Protein AF-A0A5F1EV25-F1 (afdb_monomer_lite)

Radius of gyration: 16.82 Å; chains: 1; bounding box: 39×30×60 Å

Structure (mmCIF, N/CA/C/O backbone):
data_AF-A0A5F1EV25-F1
#
_entry.id   AF-A0A5F1EV25-F1
#
loop_
_atom_site.group_PDB
_atom_site.id
_atom_site.type_symbol
_atom_site.label_atom_id
_atom_site.label_alt_id
_atom_site.label_comp_id
_atom_site.label_asym_id
_atom_site.label_entity_id
_atom_site.label_seq_id
_atom_site.pdbx_PDB_ins_code
_atom_site.Cartn_x
_atom_site.Cartn_y
_atom_site.Cartn_z
_atom_site.occupancy
_atom_site.B_iso_or_equiv
_atom_site.auth_seq_id
_atom_site.auth_comp_id
_atom_site.auth_asym_id
_atom_site.auth_atom_id
_atom_site.pdbx_PDB_model_num
ATOM 1 N N . MET A 1 1 ? -28.038 16.871 -21.869 1.00 34.81 1 MET A N 1
ATOM 2 C CA . MET A 1 1 ? -27.243 15.640 -21.699 1.00 34.81 1 MET A CA 1
ATOM 3 C C . MET A 1 1 ? -26.169 16.008 -20.697 1.00 34.81 1 MET A C 1
ATOM 5 O O . MET A 1 1 ? -25.385 16.896 -20.989 1.00 34.81 1 MET A O 1
ATOM 9 N N . GLU A 1 2 ? -26.311 15.538 -19.461 1.00 33.84 2 GLU A N 1
ATOM 10 C CA . GLU A 1 2 ? -25.587 16.070 -18.303 1.00 33.84 2 GLU A CA 1
ATOM 11 C C . GLU A 1 2 ? -24.150 15.539 -18.261 1.00 33.84 2 GLU A C 1
ATOM 13 O O . GLU A 1 2 ? -23.924 14.349 -18.048 1.00 33.84 2 GLU A O 1
ATOM 18 N N . ASP A 1 3 ? -23.182 16.438 -18.445 1.00 34.56 3 ASP A N 1
ATOM 19 C CA . ASP A 1 3 ? -21.772 16.187 -18.153 1.00 34.56 3 ASP A CA 1
ATOM 20 C C . ASP A 1 3 ? -21.566 16.179 -16.632 1.00 34.56 3 ASP A C 1
ATOM 22 O O . ASP A 1 3 ? -21.292 17.200 -15.994 1.00 34.56 3 ASP A O 1
ATOM 26 N N . LEU A 1 4 ? -21.701 14.996 -16.031 1.00 40.16 4 LEU A N 1
ATOM 27 C CA . LEU A 1 4 ? -21.305 14.733 -14.649 1.00 40.16 4 LEU A CA 1
ATOM 28 C C . LEU A 1 4 ? -19.773 14.716 -14.556 1.00 40.16 4 LEU A C 1
ATOM 30 O O . LEU A 1 4 ? -19.120 13.672 -14.547 1.00 40.16 4 LEU A O 1
ATOM 34 N N . SER A 1 5 ? -19.195 15.914 -14.484 1.00 40.38 5 SER A N 1
ATOM 35 C CA . SER A 1 5 ? -17.796 16.148 -14.136 1.00 40.38 5 SER A CA 1
ATOM 36 C C . SER A 1 5 ? -17.493 15.554 -12.755 1.00 40.38 5 SER A C 1
ATOM 38 O O . SER A 1 5 ? -17.722 16.169 -11.710 1.00 40.38 5 SER A O 1
ATOM 40 N N . GLY A 1 6 ? -16.927 14.344 -12.749 1.00 37.19 6 GLY A N 1
ATOM 41 C CA . GLY A 1 6 ? -16.397 13.633 -11.578 1.00 37.19 6 GLY A CA 1
ATOM 42 C C . GLY A 1 6 ? -15.180 14.299 -10.909 1.00 37.19 6 GLY A C 1
ATOM 43 O O . GLY A 1 6 ? -14.362 13.616 -10.293 1.00 37.19 6 GLY A O 1
ATOM 44 N N . GLY A 1 7 ? -15.024 15.621 -11.041 1.00 37.44 7 GLY A N 1
ATOM 45 C CA . GLY A 1 7 ? -13.927 16.407 -10.472 1.00 37.44 7 GLY A CA 1
ATOM 46 C C . GLY A 1 7 ? -14.217 17.007 -9.091 1.00 37.44 7 GLY A C 1
ATOM 47 O O . GLY A 1 7 ? -13.288 17.223 -8.312 1.00 37.44 7 GLY A O 1
ATOM 48 N N . TYR A 1 8 ? -15.486 17.235 -8.733 1.00 42.34 8 TYR A N 1
ATOM 49 C CA . TYR A 1 8 ? -15.831 17.995 -7.521 1.00 42.34 8 TYR A CA 1
ATOM 50 C C . TYR A 1 8 ? -15.532 17.261 -6.200 1.00 42.34 8 TYR A C 1
ATOM 52 O O . TYR A 1 8 ? -15.210 17.906 -5.201 1.00 42.34 8 TYR A O 1
ATOM 60 N N . CYS A 1 9 ? -15.548 15.923 -6.179 1.00 44.84 9 CYS A N 1
ATOM 61 C CA . CYS A 1 9 ? -15.282 15.158 -4.953 1.00 44.84 9 CYS A CA 1
ATOM 62 C C . CYS A 1 9 ? -13.801 15.156 -4.535 1.00 44.84 9 CYS A C 1
ATOM 64 O O . CYS A 1 9 ? -13.517 15.094 -3.340 1.00 44.84 9 CYS A O 1
AT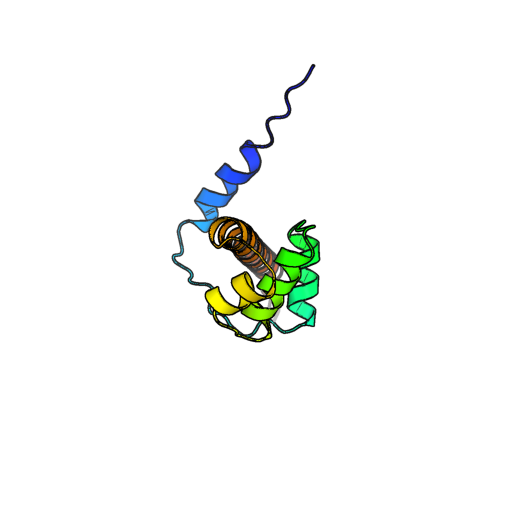OM 66 N N . ARG A 1 10 ? -12.846 15.272 -5.475 1.00 46.22 10 ARG A N 1
ATOM 67 C CA . ARG A 1 10 ? -11.406 15.275 -5.135 1.00 46.22 10 ARG A CA 1
ATOM 68 C C . ARG A 1 10 ? -10.971 16.560 -4.435 1.00 46.22 10 ARG A C 1
ATOM 70 O O . ARG A 1 10 ? -10.165 16.509 -3.510 1.00 46.22 10 ARG A O 1
ATOM 77 N N . HIS A 1 11 ? -11.503 17.708 -4.852 1.00 46.34 11 HIS A N 1
ATOM 78 C CA . HIS A 1 11 ? -11.020 19.003 -4.368 1.00 46.34 11 HIS A CA 1
ATOM 79 C C . HIS A 1 11 ? -11.521 19.363 -2.965 1.00 46.34 11 HIS A C 1
ATOM 81 O O . HIS A 1 11 ? -10.787 19.995 -2.208 1.00 46.34 11 HIS A O 1
ATOM 87 N N . ARG A 1 12 ? -12.731 18.933 -2.578 1.00 45.03 12 ARG A N 1
ATOM 88 C CA . ARG A 1 12 ? -13.298 19.302 -1.270 1.00 45.03 12 ARG A CA 1
ATOM 89 C C . ARG A 1 12 ? -12.678 18.534 -0.097 1.00 45.03 12 ARG A C 1
ATOM 91 O O . ARG A 1 12 ? -12.539 19.106 0.976 1.00 45.03 12 ARG A O 1
ATOM 98 N N . PHE A 1 13 ? -12.266 17.280 -0.294 1.00 48.41 13 PHE A N 1
ATOM 99 C CA . PHE A 1 13 ? -11.599 16.494 0.756 1.00 48.41 13 PHE A CA 1
ATOM 100 C C . PHE A 1 13 ? -10.083 16.714 0.807 1.00 48.41 13 PHE A C 1
ATOM 102 O O . PHE A 1 13 ? -9.485 16.608 1.877 1.00 48.41 13 PHE A O 1
ATOM 109 N N . SER A 1 14 ? -9.463 17.096 -0.317 1.00 47.62 14 SER A N 1
ATOM 110 C CA . SER A 1 14 ? -8.042 17.455 -0.363 1.00 47.62 14 SER A CA 1
ATOM 111 C C . SER A 1 14 ? -7.703 18.608 0.586 1.00 47.62 14 SER A C 1
ATOM 113 O O . SER A 1 14 ? -6.664 18.554 1.232 1.00 47.62 14 SER A O 1
ATOM 115 N N . SER A 1 15 ? -8.564 19.620 0.728 1.00 47.91 15 SER A N 1
ATOM 116 C CA . SER A 1 15 ? -8.304 20.760 1.620 1.00 47.91 15 SER A CA 1
ATOM 117 C C . SER A 1 15 ? -8.470 20.432 3.110 1.00 47.91 15 SER A C 1
ATOM 119 O O . SER A 1 15 ? -7.807 21.054 3.939 1.00 47.91 15 SER A O 1
ATOM 121 N N . ILE A 1 16 ? -9.300 19.437 3.453 1.00 51.56 16 ILE A N 1
ATOM 122 C CA . ILE A 1 16 ? -9.489 18.954 4.832 1.00 51.56 16 ILE A CA 1
ATOM 123 C C . ILE A 1 16 ? -8.261 18.148 5.288 1.00 51.56 16 ILE A C 1
ATOM 125 O O . ILE A 1 16 ? -7.792 18.318 6.411 1.00 51.56 16 ILE A O 1
ATOM 129 N N . LEU A 1 17 ? -7.692 17.328 4.397 1.00 51.19 17 LEU A N 1
ATOM 130 C CA . LEU A 1 17 ? -6.581 16.415 4.704 1.00 51.19 17 LEU A CA 1
ATOM 131 C C . LEU A 1 17 ? -5.184 17.015 4.438 1.00 51.19 17 LEU A C 1
ATOM 133 O O . LEU A 1 17 ? -4.199 16.560 5.013 1.00 51.19 17 LEU A O 1
ATOM 137 N N . SER A 1 18 ? -5.075 18.083 3.635 1.00 45.75 18 SER A N 1
ATOM 138 C CA . SER A 1 18 ? -3.795 18.732 3.282 1.00 45.75 18 SER A CA 1
ATOM 139 C C . SER A 1 18 ? -3.079 19.422 4.455 1.00 45.75 18 SER A C 1
ATOM 141 O O . SER A 1 18 ? -1.947 19.876 4.287 1.00 45.75 18 SER A O 1
ATOM 143 N N . LYS A 1 19 ? -3.699 19.534 5.639 1.00 42.88 19 LYS A N 1
ATOM 144 C CA . LYS A 1 19 ? -3.100 20.218 6.800 1.00 42.88 19 LYS A CA 1
ATOM 145 C C . LYS A 1 19 ? -2.206 19.343 7.677 1.00 42.88 19 LYS A C 1
ATOM 147 O O . LYS A 1 19 ? -1.588 19.866 8.601 1.00 42.88 19 LYS A O 1
ATOM 152 N N . LYS A 1 20 ? -2.076 18.048 7.390 1.00 42.84 20 LYS A N 1
ATOM 153 C CA . LYS A 1 20 ? -1.107 17.184 8.066 1.00 42.84 20 LYS A CA 1
ATOM 154 C C . LYS A 1 20 ? -0.182 16.565 7.030 1.00 42.84 20 LYS A C 1
ATOM 156 O O . LYS A 1 20 ? -0.597 15.735 6.231 1.00 42.84 20 LYS A O 1
ATOM 161 N N . ASN A 1 21 ? 1.098 16.926 7.108 1.00 43.41 21 ASN A N 1
ATOM 162 C CA . ASN A 1 21 ? 2.219 16.141 6.582 1.00 43.41 21 ASN A CA 1
ATOM 163 C C . ASN A 1 21 ? 2.320 14.814 7.366 1.00 43.41 21 ASN A C 1
ATOM 165 O O . ASN A 1 21 ? 3.341 14.482 7.961 1.00 43.41 21 ASN A O 1
ATOM 169 N N . THR A 1 22 ? 1.225 14.063 7.447 1.00 46.59 22 THR A N 1
ATOM 170 C CA . THR A 1 22 ? 1.232 12.691 7.926 1.00 46.59 22 THR A CA 1
ATOM 171 C C . THR A 1 22 ? 1.774 11.868 6.780 1.00 46.59 22 THR A C 1
ATOM 173 O O . THR A 1 22 ? 1.019 11.338 5.969 1.00 46.59 22 THR A O 1
ATOM 176 N N . VAL A 1 23 ? 3.107 11.774 6.731 1.00 48.47 23 VAL A N 1
ATOM 177 C CA . VAL A 1 23 ? 3.754 10.511 6.383 1.00 48.47 23 VAL A CA 1
ATOM 178 C C . VAL A 1 23 ? 2.975 9.480 7.179 1.00 48.47 23 VAL A C 1
ATOM 180 O O . VAL A 1 23 ? 3.079 9.463 8.406 1.00 48.47 23 VAL A O 1
ATOM 183 N N . ILE A 1 24 ? 2.073 8.750 6.519 1.00 54.25 24 ILE A N 1
ATOM 184 C CA . ILE A 1 24 ? 1.384 7.645 7.169 1.00 54.25 24 ILE A CA 1
ATOM 185 C C . ILE A 1 24 ? 2.543 6.788 7.648 1.00 54.25 24 ILE A C 1
ATOM 187 O O . ILE A 1 24 ? 3.342 6.363 6.804 1.00 54.25 24 ILE A O 1
ATOM 191 N N . PRO A 1 25 ? 2.733 6.622 8.971 1.00 51.16 25 PRO A N 1
ATOM 192 C CA . PRO A 1 25 ? 3.725 5.685 9.433 1.00 51.16 25 PRO A CA 1
ATOM 193 C C . PRO A 1 25 ? 3.371 4.416 8.681 1.00 51.16 25 PRO A C 1
ATOM 195 O O . PRO A 1 25 ? 2.212 4.003 8.684 1.00 51.16 25 PRO A O 1
ATOM 198 N N . THR A 1 26 ? 4.314 3.805 7.981 1.00 52.59 26 THR A N 1
ATOM 199 C CA . THR A 1 26 ? 4.113 2.482 7.391 1.00 52.59 26 THR A CA 1
ATOM 200 C C . THR A 1 26 ? 3.983 1.429 8.502 1.00 52.59 26 THR A C 1
ATOM 202 O O . THR A 1 26 ? 4.509 0.326 8.359 1.00 52.59 26 THR A O 1
ATOM 205 N N . THR A 1 27 ? 3.313 1.777 9.618 1.00 53.91 27 THR A N 1
ATOM 206 C CA . THR A 1 27 ? 2.716 0.892 10.605 1.00 53.91 27 THR A CA 1
ATOM 207 C C . THR A 1 27 ? 2.143 -0.263 9.832 1.00 53.91 27 THR A C 1
ATOM 209 O O . THR A 1 27 ? 1.349 -0.082 8.908 1.00 53.91 27 THR A O 1
ATOM 212 N N . GLU A 1 28 ? 2.701 -1.417 10.145 1.00 68.00 28 GLU A N 1
ATOM 213 C CA . GLU A 1 28 ? 2.557 -2.669 9.437 1.00 68.00 28 GLU A CA 1
ATOM 214 C C . GLU A 1 28 ? 1.101 -2.889 9.025 1.00 68.00 28 GLU A C 1
ATOM 216 O O . GLU A 1 28 ? 0.210 -3.101 9.850 1.00 68.00 28 GLU A O 1
ATOM 221 N N . ILE A 1 29 ? 0.847 -2.759 7.721 1.00 87.25 29 ILE A N 1
ATOM 222 C CA . ILE A 1 29 ? -0.434 -3.131 7.145 1.00 87.25 29 ILE A CA 1
ATOM 223 C C . ILE A 1 29 ? -0.383 -4.651 7.047 1.00 87.25 29 ILE A C 1
ATOM 225 O O . ILE A 1 29 ? 0.382 -5.190 6.250 1.00 87.25 29 ILE A O 1
ATOM 229 N N . SER A 1 30 ? -1.152 -5.329 7.899 1.00 92.44 30 SER A N 1
ATOM 230 C CA . SER A 1 30 ? -1.335 -6.775 7.795 1.00 92.44 30 SER A CA 1
ATOM 231 C C . SER A 1 30 ? -2.028 -7.129 6.480 1.00 92.44 30 SER A C 1
ATOM 233 O O . SER A 1 30 ? -2.748 -6.306 5.909 1.00 92.44 30 SER A O 1
ATOM 235 N N . GLU A 1 31 ? -1.841 -8.363 6.020 1.00 95.00 31 GLU A N 1
ATOM 236 C CA . GLU A 1 31 ? -2.453 -8.873 4.789 1.00 95.00 31 GLU A CA 1
ATOM 237 C C . GLU A 1 31 ? -3.976 -8.648 4.754 1.00 95.00 31 GLU A C 1
ATOM 239 O O . GLU A 1 31 ? -4.491 -8.065 3.802 1.00 95.00 31 GLU A O 1
ATOM 244 N N . ASP A 1 32 ? -4.691 -8.975 5.832 1.00 94.38 32 ASP A N 1
ATOM 245 C CA . ASP A 1 32 ? -6.145 -8.771 5.902 1.00 94.38 32 ASP A CA 1
ATOM 246 C C . ASP A 1 32 ? -6.546 -7.299 5.731 1.00 94.38 32 ASP A C 1
ATOM 248 O O . ASP A 1 32 ? -7.475 -6.964 4.993 1.00 94.38 32 ASP A O 1
ATOM 252 N N . LYS A 1 33 ? -5.814 -6.383 6.381 1.00 9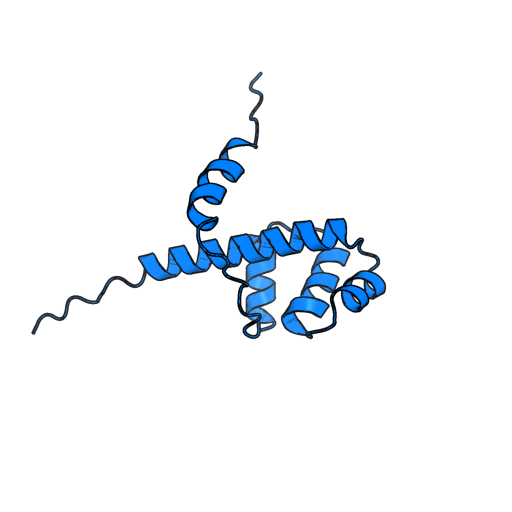2.62 33 LYS A N 1
ATOM 253 C CA . LYS A 1 33 ? -6.069 -4.940 6.262 1.00 92.62 33 LYS A CA 1
ATOM 254 C C . LYS A 1 33 ? -5.802 -4.457 4.843 1.00 92.62 33 LYS A C 1
ATOM 256 O O . LYS A 1 33 ? -6.538 -3.606 4.347 1.00 92.62 33 LYS A O 1
ATOM 261 N N . PHE A 1 34 ? -4.767 -4.989 4.197 1.00 94.31 34 PHE A N 1
ATOM 262 C CA . PHE A 1 34 ? -4.447 -4.660 2.817 1.00 94.31 34 PHE A CA 1
ATOM 263 C C . PHE A 1 34 ? -5.610 -5.004 1.880 1.00 94.31 34 PHE A C 1
ATOM 265 O O . PHE A 1 34 ? -6.039 -4.137 1.117 1.00 94.31 34 PHE A O 1
ATOM 272 N N . TRP A 1 35 ? -6.168 -6.213 1.979 1.00 94.44 35 TRP A N 1
ATOM 273 C CA . TRP A 1 35 ? -7.282 -6.630 1.124 1.00 94.44 35 TRP A CA 1
ATOM 274 C C . TRP A 1 35 ? -8.534 -5.770 1.333 1.00 94.44 35 TRP A 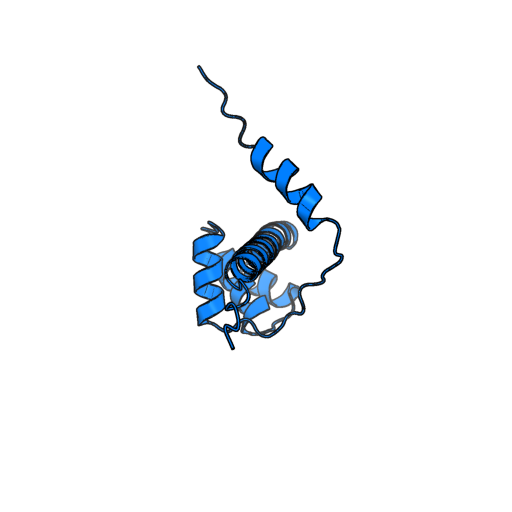C 1
ATOM 276 O O . TRP A 1 35 ? -9.139 -5.331 0.354 1.00 94.44 35 TRP A O 1
ATOM 286 N N . CYS A 1 36 ? -8.856 -5.412 2.581 1.00 93.31 36 CYS A N 1
ATOM 287 C CA . CYS A 1 36 ? -9.935 -4.465 2.877 1.00 93.31 36 CYS A CA 1
ATOM 288 C C . CYS A 1 36 ? -9.709 -3.094 2.217 1.00 93.31 36 CYS A C 1
ATOM 290 O O . CYS A 1 36 ? -10.626 -2.513 1.640 1.00 93.31 36 CYS A O 1
ATOM 292 N N . ILE A 1 37 ? -8.484 -2.565 2.279 1.00 92.31 37 ILE A N 1
ATOM 293 C CA . ILE A 1 37 ? -8.149 -1.269 1.676 1.00 92.31 37 ILE A CA 1
ATOM 294 C C . ILE A 1 37 ? -8.252 -1.329 0.147 1.00 92.31 37 ILE A C 1
ATOM 296 O O . ILE A 1 37 ? -8.760 -0.387 -0.462 1.00 92.31 37 ILE A O 1
ATOM 300 N N . VAL A 1 38 ? -7.786 -2.411 -0.484 1.00 92.62 38 VAL A N 1
ATOM 301 C CA . VAL A 1 38 ? -7.862 -2.586 -1.945 1.00 92.62 38 VAL A CA 1
ATOM 302 C C . VAL A 1 38 ? -9.310 -2.565 -2.428 1.00 92.62 38 VAL A C 1
ATOM 304 O O . VAL A 1 38 ? -9.601 -1.862 -3.402 1.00 92.62 38 VAL A O 1
ATOM 307 N N . GLU A 1 39 ? -10.206 -3.250 -1.714 1.00 92.00 39 GLU A N 1
ATOM 308 C CA . GLU A 1 39 ? -11.645 -3.255 -1.998 1.00 92.00 39 GLU A CA 1
ATOM 309 C C . GLU A 1 39 ? -12.226 -1.829 -1.960 1.00 92.00 39 GLU A C 1
ATOM 311 O O . GLU A 1 39 ? -12.906 -1.393 -2.890 1.00 92.00 39 GLU A O 1
ATOM 316 N N . LEU A 1 40 ? -11.856 -1.040 -0.945 1.00 91.50 40 LEU A N 1
ATOM 317 C CA . LEU A 1 40 ? -12.290 0.356 -0.803 1.00 91.50 40 LEU A CA 1
ATOM 318 C C . LEU A 1 40 ? -11.693 1.295 -1.864 1.00 91.50 40 LEU A C 1
ATOM 320 O O . LEU A 1 40 ? -12.323 2.273 -2.267 1.00 91.50 40 LEU A O 1
ATOM 324 N N . CYS A 1 41 ? -10.470 1.030 -2.326 1.00 86.25 41 CYS A N 1
ATOM 325 C CA . CYS A 1 41 ? -9.761 1.925 -3.236 1.00 86.25 41 CYS A CA 1
ATOM 326 C C . CYS A 1 41 ? -10.263 1.865 -4.681 1.00 86.25 41 CYS A C 1
ATOM 328 O O . CYS A 1 41 ? -9.863 2.729 -5.462 1.00 86.25 41 CYS A O 1
ATOM 330 N N . SER A 1 42 ? -11.090 0.887 -5.077 1.00 84.62 42 SER A N 1
ATOM 331 C CA . SER A 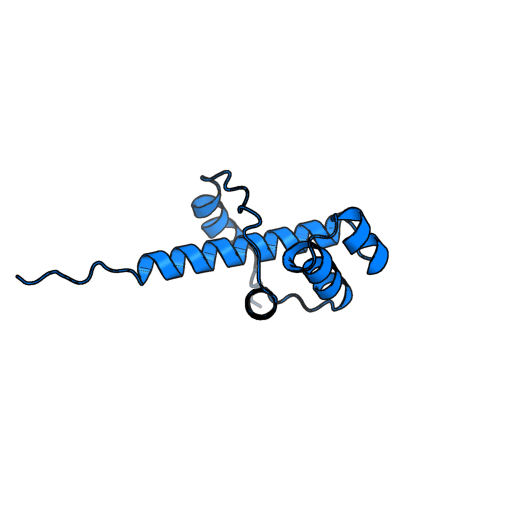1 42 ? -11.479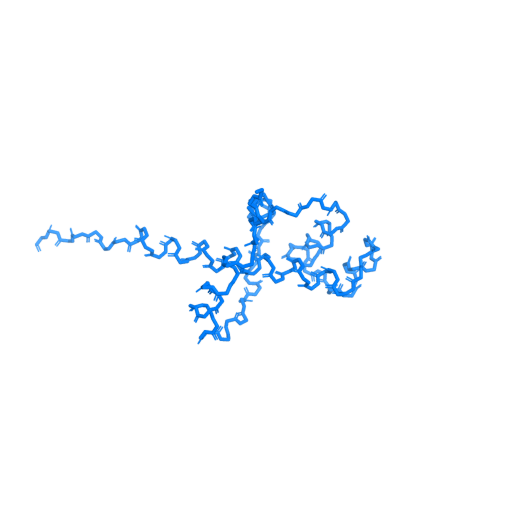 0.641 -6.479 1.00 84.62 42 SER A CA 1
ATOM 332 C C . SER A 1 42 ? -10.259 0.595 -7.424 1.00 84.62 42 SER A C 1
ATOM 334 O O . SER A 1 42 ? -10.198 1.249 -8.475 1.00 84.62 42 SER A O 1
ATOM 336 N N . ILE A 1 43 ? -9.211 -0.123 -7.006 1.00 89.25 43 ILE A N 1
ATOM 337 C CA . ILE A 1 43 ? -8.035 -0.431 -7.832 1.00 89.25 43 ILE A CA 1
ATOM 338 C C . ILE A 1 43 ? -8.300 -1.788 -8.482 1.00 89.25 43 ILE A C 1
ATOM 340 O O . ILE A 1 43 ? -8.495 -2.772 -7.785 1.00 89.25 43 ILE A O 1
ATOM 344 N N . ARG A 1 44 ? -8.332 -1.843 -9.819 1.00 88.62 44 ARG A N 1
ATOM 345 C CA . ARG A 1 44 ? -8.692 -3.060 -10.578 1.00 88.62 44 ARG A CA 1
ATOM 346 C C . ARG A 1 44 ? -7.526 -3.739 -11.296 1.00 88.62 44 ARG A C 1
ATOM 348 O O . ARG A 1 44 ? -7.719 -4.756 -11.943 1.00 88.62 44 ARG A O 1
ATOM 355 N N . SER A 1 45 ? -6.334 -3.150 -11.250 1.00 95.12 45 SER A N 1
ATOM 356 C CA . SER A 1 45 ? -5.164 -3.697 -11.939 1.00 95.12 45 SER A CA 1
ATOM 357 C C . SER A 1 45 ? -4.432 -4.682 -11.039 1.00 95.12 45 SER A C 1
ATOM 359 O O . SER A 1 45 ? -3.772 -4.259 -10.091 1.00 95.12 45 SER A O 1
ATOM 361 N N . ASP A 1 46 ? -4.477 -5.971 -11.379 1.00 96.19 46 ASP A N 1
ATOM 362 C CA . ASP A 1 46 ? -3.788 -7.033 -10.631 1.00 96.19 46 ASP A CA 1
ATOM 363 C C . ASP A 1 46 ? -2.291 -6.758 -10.469 1.00 96.19 46 ASP A C 1
ATOM 365 O O . ASP A 1 46 ? -1.720 -6.992 -9.407 1.00 96.19 46 ASP A O 1
ATOM 369 N N . LYS A 1 47 ? -1.650 -6.205 -11.508 1.00 97.50 47 LYS A N 1
ATOM 370 C CA . LYS A 1 47 ? -0.228 -5.832 -11.467 1.00 97.50 47 LYS A CA 1
ATOM 371 C C . LYS A 1 47 ? 0.047 -4.792 -10.384 1.00 97.50 47 LYS A C 1
ATOM 373 O O . LYS A 1 47 ? 1.030 -4.893 -9.658 1.00 97.50 47 LYS A O 1
ATOM 378 N N . VAL A 1 48 ? -0.827 -3.794 -10.263 1.00 96.94 48 VAL A N 1
ATOM 379 C CA . VAL A 1 48 ? -0.681 -2.746 -9.247 1.00 96.94 48 VAL A CA 1
ATOM 380 C C . VAL A 1 48 ? -1.029 -3.268 -7.863 1.00 96.94 48 VAL A C 1
ATOM 382 O O . VAL A 1 48 ? -0.329 -2.925 -6.919 1.00 96.94 48 VAL A O 1
ATOM 385 N N . ILE A 1 49 ? -2.059 -4.107 -7.735 1.00 97.62 49 ILE A N 1
ATOM 386 C CA . ILE A 1 49 ? -2.422 -4.733 -6.458 1.00 97.62 49 ILE A CA 1
ATOM 387 C C . ILE A 1 49 ? -1.235 -5.540 -5.924 1.00 97.62 49 ILE A C 1
ATOM 389 O O . ILE A 1 49 ? -0.823 -5.322 -4.790 1.00 97.62 49 ILE A O 1
ATOM 393 N N . LYS A 1 50 ? -0.607 -6.380 -6.756 1.00 97.94 50 LYS A N 1
ATOM 394 C CA . LYS A 1 50 ? 0.596 -7.135 -6.370 1.00 97.94 50 LYS A CA 1
ATOM 395 C C . LYS A 1 50 ? 1.769 -6.224 -6.005 1.00 97.94 50 LYS A C 1
ATOM 397 O O . LYS A 1 50 ? 2.390 -6.417 -4.969 1.00 97.94 50 LYS A O 1
ATOM 402 N N . ALA A 1 51 ? 2.024 -5.172 -6.786 1.00 97.75 51 ALA A N 1
ATOM 403 C CA . ALA A 1 51 ? 3.077 -4.212 -6.452 1.00 97.75 51 ALA A CA 1
ATOM 404 C C . ALA A 1 51 ? 2.817 -3.499 -5.111 1.00 97.75 51 ALA A C 1
ATOM 406 O O . ALA A 1 51 ? 3.744 -3.276 -4.332 1.00 97.75 51 ALA A O 1
ATOM 407 N N . LEU A 1 52 ? 1.566 -3.119 -4.830 1.00 96.06 52 LEU A N 1
ATOM 408 C CA . LEU A 1 52 ? 1.180 -2.509 -3.557 1.00 96.06 52 LEU A CA 1
ATOM 409 C C . LEU A 1 52 ? 1.299 -3.508 -2.404 1.00 96.06 52 LEU A C 1
ATOM 411 O O . LEU A 1 52 ? 1.732 -3.106 -1.330 1.00 96.06 52 LEU A O 1
ATOM 415 N N . TYR A 1 53 ? 0.973 -4.783 -2.624 1.00 96.62 53 TYR A N 1
ATOM 416 C CA . TYR A 1 53 ? 1.151 -5.852 -1.642 1.00 96.62 53 TYR A CA 1
ATOM 417 C C . TYR A 1 53 ? 2.629 -6.027 -1.273 1.00 96.62 53 TYR A C 1
ATOM 419 O O . TYR A 1 53 ? 2.991 -5.943 -0.098 1.00 96.62 53 TYR A O 1
ATOM 427 N N . ASP A 1 54 ? 3.500 -6.149 -2.280 1.00 96.81 54 ASP A N 1
ATOM 428 C CA . ASP A 1 54 ? 4.950 -6.249 -2.096 1.00 96.81 54 ASP A CA 1
ATOM 429 C C . ASP A 1 54 ? 5.491 -5.069 -1.274 1.00 96.81 54 ASP A C 1
ATOM 431 O O . ASP A 1 54 ? 6.324 -5.240 -0.389 1.00 96.81 54 ASP A O 1
ATOM 435 N N . TYR A 1 55 ? 5.012 -3.855 -1.557 1.00 95.38 55 TYR A N 1
ATOM 436 C CA . TYR A 1 55 ? 5.470 -2.641 -0.883 1.00 95.38 55 TYR A CA 1
ATOM 437 C C . TYR A 1 55 ? 4.906 -2.483 0.541 1.00 95.38 55 TYR A C 1
ATOM 439 O O . TYR A 1 55 ? 5.645 -2.187 1.480 1.00 95.38 55 TYR A O 1
ATOM 447 N N . LEU A 1 56 ? 3.594 -2.661 0.721 1.00 93.81 56 LEU A N 1
ATOM 448 C CA . LEU A 1 56 ? 2.890 -2.338 1.967 1.00 93.81 56 LEU A CA 1
ATOM 449 C C . LEU A 1 56 ? 2.905 -3.481 2.982 1.00 93.81 56 LEU A C 1
ATOM 451 O O . LEU A 1 56 ? 3.009 -3.204 4.181 1.00 93.81 56 LEU A O 1
ATOM 455 N N . VAL A 1 57 ? 2.816 -4.727 2.508 1.00 95.19 57 VAL A N 1
ATOM 456 C CA . VAL A 1 57 ? 2.722 -5.936 3.339 1.00 95.19 57 VAL A CA 1
ATOM 457 C C . VAL A 1 57 ? 4.093 -6.593 3.463 1.00 95.19 57 VAL A C 1
ATOM 459 O O . VAL A 1 57 ? 4.599 -6.723 4.574 1.00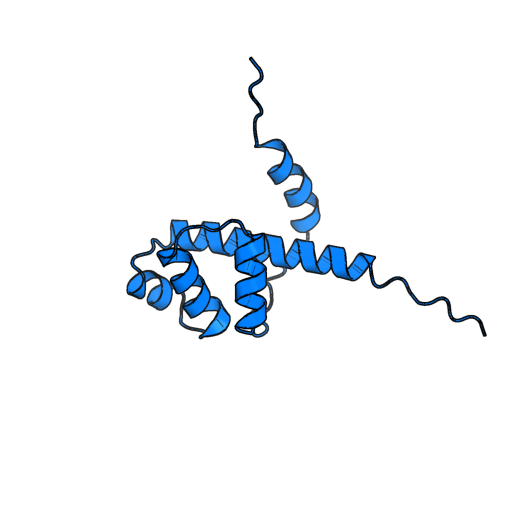 95.19 57 VAL A O 1
ATOM 462 N N . LEU A 1 58 ? 4.750 -6.911 2.339 1.00 94.75 58 LEU A N 1
ATOM 463 C CA . LEU A 1 58 ? 6.065 -7.580 2.340 1.00 94.75 58 LEU A CA 1
ATOM 464 C C . LEU A 1 58 ? 7.251 -6.636 2.599 1.00 94.75 58 LEU A C 1
ATOM 466 O O . LEU A 1 58 ? 8.384 -7.090 2.749 1.00 94.75 58 LEU A O 1
ATOM 470 N N . LYS A 1 59 ? 7.003 -5.321 2.652 1.00 92.31 59 LYS A N 1
ATOM 471 C CA . LYS A 1 59 ? 8.008 -4.272 2.909 1.00 92.31 59 LYS A CA 1
ATOM 472 C C . LYS A 1 59 ? 9.154 -4.244 1.896 1.00 92.31 59 LYS A C 1
ATOM 474 O O . LYS A 1 59 ? 10.254 -3.778 2.198 1.00 92.31 59 LYS A O 1
ATOM 479 N N . HIS A 1 60 ? 8.910 -4.708 0.675 1.00 94.94 60 HIS A N 1
ATOM 480 C CA . HIS A 1 60 ? 9.870 -4.560 -0.407 1.00 94.94 60 HIS A CA 1
ATOM 481 C C . HIS A 1 60 ? 10.013 -3.086 -0.808 1.00 94.94 60 HIS A C 1
ATOM 483 O O . HIS A 1 60 ? 9.041 -2.326 -0.768 1.00 94.94 60 HIS A O 1
ATOM 489 N N . PRO A 1 61 ? 11.213 -2.646 -1.225 1.00 94.69 61 PRO A N 1
ATOM 490 C CA . PRO A 1 61 ? 11.387 -1.307 -1.763 1.00 94.69 61 PRO A CA 1
ATOM 491 C C . PRO A 1 61 ? 10.482 -1.086 -2.973 1.00 94.69 61 PRO A C 1
ATOM 493 O O . PRO A 1 61 ? 10.365 -1.954 -3.836 1.00 94.69 61 PRO A O 1
ATOM 496 N N . ARG A 1 62 ? 9.926 0.124 -3.098 1.00 94.38 62 ARG A N 1
ATOM 497 C CA . ARG A 1 62 ? 9.054 0.510 -4.220 1.00 94.38 62 ARG A CA 1
ATOM 498 C C . ARG A 1 62 ? 9.631 0.141 -5.589 1.00 94.38 62 ARG A C 1
ATOM 500 O O . ARG A 1 62 ? 8.885 -0.310 -6.453 1.00 94.38 62 ARG A O 1
ATOM 507 N N . SER A 1 63 ? 10.934 0.344 -5.791 1.00 95.81 63 SER A N 1
ATOM 508 C CA . SER A 1 63 ? 11.619 0.008 -7.045 1.00 95.81 63 SER A CA 1
ATOM 509 C C . SER A 1 63 ? 11.522 -1.483 -7.373 1.00 95.81 63 SER A C 1
ATOM 511 O O . SER A 1 63 ? 11.189 -1.830 -8.503 1.00 95.81 63 SER A O 1
ATOM 513 N N . VAL A 1 64 ? 11.746 -2.349 -6.381 1.00 97.50 64 VAL A N 1
ATOM 514 C CA . VAL A 1 64 ? 11.653 -3.809 -6.506 1.00 97.50 64 VAL A CA 1
ATOM 515 C C . VAL A 1 64 ? 10.209 -4.225 -6.781 1.00 97.50 64 VAL A C 1
ATOM 517 O O . VAL A 1 64 ? 9.954 -4.918 -7.763 1.00 97.50 64 VAL A O 1
ATOM 520 N N . SER A 1 65 ? 9.252 -3.725 -5.994 1.00 97.56 65 SER A N 1
ATOM 521 C CA . SER A 1 65 ? 7.823 -4.022 -6.161 1.00 97.56 65 SER A CA 1
ATOM 522 C C . SER A 1 65 ? 7.296 -3.625 -7.545 1.00 97.56 65 SER A C 1
ATOM 524 O O . SER A 1 65 ? 6.580 -4.389 -8.192 1.00 97.56 65 SER A O 1
ATOM 526 N N . CYS A 1 66 ? 7.665 -2.433 -8.029 1.00 97.75 66 CYS A N 1
ATOM 527 C CA . CYS A 1 66 ? 7.278 -1.951 -9.356 1.00 97.75 66 CYS A CA 1
ATOM 528 C C . CYS A 1 66 ? 7.896 -2.802 -10.470 1.00 97.75 66 CYS A C 1
ATOM 530 O O . CYS A 1 66 ? 7.195 -3.184 -11.407 1.00 97.75 66 CYS A O 1
ATOM 532 N N . ASN A 1 67 ? 9.192 -3.114 -10.361 1.00 97.94 67 ASN A N 1
ATOM 533 C CA . ASN A 1 67 ? 9.916 -3.892 -11.361 1.00 97.94 67 ASN A CA 1
ATOM 534 C C . ASN A 1 67 ? 9.363 -5.319 -11.487 1.00 97.94 67 ASN A C 1
ATOM 536 O O . ASN A 1 67 ? 9.036 -5.747 -12.591 1.00 97.94 67 ASN A O 1
ATOM 540 N N . ASN A 1 68 ? 9.180 -6.017 -10.362 1.00 97.88 68 ASN A N 1
ATOM 541 C CA . ASN A 1 68 ? 8.702 -7.404 -10.338 1.00 97.88 68 ASN A CA 1
ATOM 542 C C . ASN A 1 68 ? 7.309 -7.565 -10.961 1.00 97.88 68 ASN A C 1
ATOM 544 O O . ASN A 1 68 ? 6.996 -8.607 -11.530 1.00 97.88 68 ASN A O 1
ATOM 548 N N . ASN A 1 69 ? 6.484 -6.520 -10.884 1.00 97.94 69 ASN A N 1
ATOM 549 C CA . ASN A 1 69 ? 5.106 -6.543 -11.364 1.00 97.94 69 ASN A CA 1
ATOM 550 C C . ASN A 1 69 ? 4.898 -5.775 -12.683 1.00 97.94 69 ASN A C 1
ATOM 552 O O . ASN A 1 69 ? 3.771 -5.696 -13.180 1.00 97.94 69 ASN A O 1
ATOM 556 N N . GLY A 1 70 ? 5.958 -5.206 -13.272 1.00 97.50 70 GLY A N 1
ATOM 557 C CA . GLY A 1 70 ? 5.885 -4.441 -14.522 1.00 97.50 70 GLY A CA 1
ATOM 558 C C . GLY A 1 70 ? 5.011 -3.185 -14.421 1.00 97.50 70 GLY A C 1
ATOM 559 O O . GLY A 1 70 ? 4.247 -2.885 -15.341 1.00 97.50 70 GLY A O 1
ATOM 560 N N . VAL A 1 71 ? 5.081 -2.477 -13.291 1.00 97.69 71 VAL A N 1
ATOM 561 C CA . VAL A 1 71 ? 4.309 -1.258 -13.009 1.00 97.69 71 VAL A CA 1
ATOM 562 C C . VAL A 1 71 ? 5.226 -0.040 -13.087 1.00 97.69 71 VAL A C 1
ATOM 564 O O . VAL A 1 71 ? 6.322 -0.036 -12.535 1.00 97.69 71 VAL A O 1
ATOM 567 N N . SER A 1 72 ? 4.782 1.030 -13.752 1.00 97.31 72 SER A N 1
ATOM 568 C CA . SER A 1 72 ? 5.551 2.277 -13.781 1.00 97.31 72 SER A CA 1
ATOM 569 C C . SER A 1 72 ? 5.513 2.982 -12.424 1.00 97.31 72 SER A C 1
ATOM 571 O O . SER A 1 72 ? 4.496 2.977 -11.728 1.00 97.31 72 SER A O 1
ATOM 573 N N . ASN A 1 73 ? 6.600 3.673 -12.066 1.00 94.62 73 ASN A N 1
ATOM 574 C CA . ASN A 1 73 ? 6.651 4.435 -10.817 1.00 94.62 73 ASN A CA 1
ATOM 575 C C . ASN A 1 73 ? 5.520 5.467 -10.717 1.00 94.62 73 ASN A C 1
ATOM 577 O O . ASN A 1 73 ? 4.956 5.630 -9.640 1.00 94.62 73 ASN A O 1
ATOM 581 N N . GLY A 1 74 ? 5.165 6.139 -11.816 1.00 93.81 74 GLY A N 1
ATOM 582 C CA . GLY A 1 74 ? 4.059 7.099 -11.832 1.00 93.81 74 GLY A CA 1
ATOM 583 C C . GLY A 1 74 ? 2.719 6.439 -11.509 1.00 93.81 74 GLY A C 1
ATOM 584 O O . GLY A 1 74 ? 2.023 6.885 -10.599 1.00 93.81 74 GLY A O 1
ATOM 585 N N . TYR A 1 75 ? 2.399 5.330 -12.184 1.00 94.38 75 TYR A N 1
ATOM 586 C CA . TYR A 1 75 ? 1.135 4.628 -11.966 1.00 94.38 75 TYR A CA 1
ATOM 587 C C . TYR A 1 75 ? 1.039 4.049 -10.550 1.00 94.38 75 TYR A C 1
ATOM 589 O O . TYR A 1 75 ? 0.027 4.237 -9.873 1.00 94.38 75 TYR A O 1
ATOM 597 N N . PHE A 1 76 ? 2.127 3.443 -10.066 1.00 95.69 76 PHE A N 1
ATOM 598 C CA . PHE A 1 76 ? 2.232 2.990 -8.683 1.00 95.69 76 PHE A CA 1
ATOM 599 C C . PHE A 1 76 ? 1.992 4.136 -7.695 1.00 95.69 76 PHE A C 1
ATOM 601 O O . PHE A 1 76 ? 1.195 3.995 -6.776 1.00 95.69 76 PHE A O 1
ATOM 608 N N . GLY A 1 77 ? 2.640 5.288 -7.900 1.00 92.62 77 GLY A N 1
ATOM 609 C CA . GLY A 1 77 ? 2.511 6.449 -7.019 1.00 92.62 77 GLY A CA 1
ATOM 610 C C . GLY A 1 77 ? 1.088 6.991 -6.957 1.00 92.62 77 GLY A C 1
ATOM 611 O O . GLY A 1 77 ? 0.588 7.262 -5.870 1.00 92.62 77 GLY A O 1
ATOM 612 N N . SER A 1 78 ? 0.409 7.090 -8.102 1.00 91.94 78 SER A N 1
ATOM 613 C CA . SER A 1 78 ? -0.995 7.508 -8.145 1.00 91.94 78 SER A CA 1
ATOM 614 C C . SER A 1 78 ? -1.918 6.534 -7.406 1.00 91.94 78 SER A C 1
ATOM 616 O O . SER A 1 78 ? -2.860 6.967 -6.747 1.00 91.94 78 SER A O 1
ATOM 618 N N . CYS A 1 79 ? -1.666 5.227 -7.494 1.00 93.81 79 CYS A N 1
ATOM 619 C CA . CYS A 1 79 ? -2.437 4.224 -6.761 1.00 93.81 79 CYS A CA 1
ATOM 620 C C . CYS A 1 79 ? -2.111 4.201 -5.264 1.00 93.81 79 CYS A C 1
ATOM 622 O O . CYS A 1 79 ? -3.032 4.097 -4.458 1.00 93.81 79 CYS A O 1
ATOM 624 N N . LEU A 1 80 ? -0.843 4.370 -4.885 1.00 93.62 80 LEU A N 1
ATOM 625 C CA . LEU A 1 80 ? -0.439 4.488 -3.487 1.00 93.62 80 LEU A CA 1
ATOM 626 C C . LEU A 1 80 ? -1.093 5.709 -2.829 1.00 93.62 80 LEU A C 1
ATOM 628 O O . LEU A 1 80 ? -1.696 5.566 -1.776 1.00 93.62 80 LEU A O 1
ATOM 632 N N . ALA A 1 81 ? -1.105 6.866 -3.494 1.00 89.12 81 ALA A N 1
ATOM 633 C CA . ALA A 1 81 ? -1.783 8.057 -2.977 1.00 89.12 81 ALA A CA 1
ATOM 634 C C . ALA A 1 81 ? -3.291 7.831 -2.734 1.00 89.12 81 ALA A C 1
ATOM 636 O O . ALA A 1 81 ? -3.863 8.373 -1.791 1.00 89.12 81 ALA A O 1
ATOM 637 N N . ARG A 1 82 ? -3.953 7.002 -3.559 1.00 90.75 82 ARG A N 1
ATOM 638 C CA . ARG A 1 82 ? -5.357 6.604 -3.331 1.00 90.75 82 ARG A CA 1
ATOM 639 C C . ARG A 1 82 ? -5.502 5.727 -2.089 1.00 90.75 82 ARG A C 1
ATOM 641 O O . ARG A 1 82 ? -6.431 5.945 -1.319 1.00 90.75 82 ARG A O 1
ATOM 648 N N . VAL A 1 83 ? -4.589 4.776 -1.894 1.00 92.06 83 VAL A N 1
ATOM 649 C CA . VAL A 1 83 ? -4.526 3.935 -0.687 1.00 92.06 83 VAL A CA 1
ATOM 650 C C . VAL A 1 83 ? -4.343 4.791 0.564 1.00 92.06 83 VAL A C 1
ATOM 652 O O . VAL A 1 83 ? -5.117 4.671 1.511 1.00 92.06 83 VAL A O 1
ATOM 655 N N . GLU A 1 84 ? -3.374 5.703 0.546 1.00 89.56 84 GLU A N 1
ATOM 656 C CA . GLU A 1 84 ? -3.104 6.626 1.651 1.00 89.56 84 GLU A CA 1
ATOM 657 C C . GLU A 1 84 ? -4.328 7.493 1.971 1.00 89.56 84 GLU A C 1
ATOM 659 O O . GLU A 1 84 ? -4.696 7.655 3.135 1.00 89.56 84 GLU A O 1
ATOM 664 N N . HIS A 1 85 ? -5.017 7.986 0.939 1.00 87.88 85 HIS A N 1
ATOM 665 C CA . HIS A 1 85 ? -6.248 8.749 1.103 1.00 87.88 85 HIS A CA 1
ATOM 666 C C . HIS A 1 85 ? -7.370 7.929 1.758 1.00 87.88 85 HIS A C 1
ATOM 668 O O . HIS A 1 85 ? -8.022 8.419 2.678 1.00 87.88 85 HIS A O 1
ATOM 674 N N . VAL A 1 86 ? -7.585 6.678 1.338 1.00 91.06 86 VAL A N 1
ATOM 675 C CA . VAL A 1 86 ? -8.585 5.796 1.963 1.00 91.06 86 VAL A CA 1
ATOM 676 C C . VAL A 1 86 ? -8.253 5.538 3.430 1.00 91.06 86 VAL A C 1
ATOM 678 O O . VAL A 1 86 ? -9.144 5.631 4.270 1.00 91.06 86 VAL A O 1
ATOM 681 N N . ILE A 1 87 ? -6.984 5.288 3.766 1.00 90.19 87 ILE A N 1
ATOM 682 C CA . ILE A 1 87 ? -6.548 5.115 5.161 1.00 90.19 87 ILE A CA 1
ATOM 683 C C . ILE A 1 87 ? -6.887 6.360 5.991 1.00 90.19 87 ILE A C 1
ATOM 685 O O . ILE A 1 87 ? -7.415 6.240 7.096 1.00 90.19 87 ILE A O 1
ATOM 689 N N . GLN A 1 88 ? -6.622 7.556 5.460 1.00 86.88 88 GLN A N 1
ATOM 690 C CA . GLN A 1 88 ? -6.971 8.811 6.130 1.00 86.88 88 GLN A CA 1
ATOM 691 C C . GLN A 1 88 ? -8.483 8.934 6.354 1.00 86.88 88 GLN A C 1
ATOM 693 O O . GLN A 1 88 ? -8.905 9.210 7.472 1.00 86.88 88 GLN A O 1
ATOM 698 N N . VAL A 1 89 ? -9.298 8.670 5.328 1.00 88.12 89 VAL A N 1
ATOM 699 C CA . VAL A 1 89 ? -10.766 8.712 5.437 1.00 88.12 89 VAL A CA 1
ATOM 700 C C . VAL A 1 89 ? -11.273 7.717 6.481 1.00 88.12 89 VAL A C 1
ATOM 702 O O . VAL A 1 89 ? -12.086 8.085 7.323 1.00 88.12 89 VAL A O 1
ATOM 705 N N . VAL A 1 90 ? -10.774 6.478 6.476 1.00 88.88 90 VAL A N 1
ATOM 706 C CA . VAL A 1 90 ? -11.163 5.452 7.457 1.00 88.88 90 VAL A CA 1
ATOM 707 C C . VAL A 1 90 ? -10.789 5.873 8.879 1.00 88.88 90 VAL A C 1
ATOM 709 O O . VAL A 1 90 ? -11.595 5.700 9.789 1.00 88.88 90 VAL A O 1
ATOM 712 N N . ASN A 1 91 ? -9.611 6.469 9.080 1.00 85.69 91 ASN A N 1
ATOM 713 C CA . ASN A 1 91 ? -9.198 6.968 10.393 1.00 85.69 91 ASN A CA 1
ATOM 714 C C . ASN A 1 91 ? -10.094 8.110 10.896 1.00 85.69 91 ASN A C 1
ATOM 716 O O . ASN A 1 91 ? -10.438 8.125 12.077 1.00 85.69 91 ASN A O 1
ATOM 720 N N . GLU A 1 92 ? -10.496 9.033 10.019 1.00 85.44 92 GLU A N 1
ATOM 721 C CA . GLU A 1 92 ? -11.441 10.103 10.367 1.00 85.44 92 GLU A CA 1
ATOM 722 C C . GLU A 1 92 ? -12.846 9.553 10.660 1.00 85.44 92 GLU A C 1
ATOM 724 O O . GLU A 1 92 ? -13.501 9.975 11.605 1.00 85.44 92 GLU A O 1
ATOM 729 N N . LEU A 1 93 ? -13.315 8.550 9.913 1.00 86.94 93 LEU A N 1
ATOM 730 C CA . LEU A 1 93 ? -14.585 7.886 10.230 1.00 86.94 93 LEU A CA 1
ATOM 731 C C . LEU A 1 93 ? -14.523 7.170 11.584 1.00 86.94 93 LEU A C 1
ATOM 733 O O . LEU A 1 93 ? -15.456 7.249 12.381 1.00 86.94 93 LEU A O 1
ATOM 737 N N . PHE A 1 94 ? -13.411 6.497 11.872 1.00 86.25 94 PHE A N 1
ATOM 738 C CA . PHE A 1 94 ? -13.223 5.794 13.135 1.00 86.25 94 PHE A CA 1
ATOM 739 C C . PHE A 1 94 ? -13.110 6.751 14.330 1.00 86.25 94 PHE A C 1
ATOM 741 O O . PHE A 1 94 ? -13.572 6.418 15.421 1.00 86.25 94 PHE A O 1
ATOM 748 N N . SER A 1 95 ? -12.530 7.942 14.138 1.00 82.50 95 SER A N 1
ATOM 749 C CA . SER A 1 95 ? -12.448 8.969 15.182 1.00 82.50 95 SER A CA 1
ATOM 750 C C . SER A 1 95 ? -13.827 9.536 15.542 1.00 82.50 95 SER A C 1
ATOM 752 O O . SER A 1 95 ? -14.083 9.770 16.719 1.00 82.50 95 SER A O 1
ATOM 754 N N . LEU A 1 96 ? -14.740 9.666 14.571 1.00 79.06 96 LEU A N 1
ATOM 755 C CA . LEU A 1 96 ? -16.128 10.086 14.808 1.00 79.06 96 LEU A CA 1
ATOM 756 C C . LEU A 1 96 ? -16.942 9.043 15.586 1.00 79.06 96 LEU A C 1
ATOM 758 O O . LEU A 1 96 ? -17.759 9.398 16.435 1.00 79.06 96 LEU A O 1
ATOM 762 N N . CYS A 1 97 ? -16.720 7.756 15.311 1.00 77.62 97 CYS A N 1
ATOM 763 C CA . CYS A 1 97 ? -17.428 6.669 15.989 1.00 77.62 97 CYS A CA 1
ATOM 764 C C . CYS A 1 97 ? -16.959 6.451 17.436 1.00 77.62 97 CYS A C 1
ATOM 766 O O . CYS A 1 97 ? -17.706 5.899 18.237 1.00 77.62 97 CYS A O 1
ATOM 768 N N . LYS A 1 98 ? -15.751 6.905 17.794 1.00 67.38 98 LYS A N 1
ATOM 769 C CA . LYS A 1 98 ? -15.277 6.969 19.184 1.00 67.38 98 LYS A CA 1
ATOM 770 C C . LYS A 1 98 ? -15.859 8.199 19.885 1.00 67.38 98 LYS A C 1
ATOM 772 O O . LYS A 1 98 ? -15.135 9.111 20.278 1.00 67.38 98 LYS A O 1
ATOM 777 N N . THR A 1 99 ? -17.178 8.248 20.020 1.00 59.50 99 THR A N 1
ATOM 778 C CA . THR A 1 99 ? -17.812 9.176 20.963 1.00 59.50 99 THR A CA 1
ATOM 779 C C . THR A 1 99 ? -17.401 8.747 22.377 1.00 59.50 99 THR A C 1
ATOM 781 O O . THR A 1 99 ? -17.365 7.543 22.634 1.00 59.50 99 THR A O 1
ATOM 784 N N . PRO A 1 100 ? -17.037 9.671 23.286 1.00 59.94 100 PRO A N 1
ATOM 785 C CA . PRO A 1 100 ? -16.803 9.301 24.673 1.00 59.94 100 PRO A CA 1
ATOM 786 C C . PRO A 1 100 ? -18.089 8.668 25.199 1.00 59.94 100 PRO A C 1
ATOM 788 O O . PRO A 1 100 ? -19.157 9.281 25.130 1.00 59.94 100 PRO A O 1
ATOM 791 N N . GLU A 1 101 ? -18.000 7.427 25.671 1.00 56.69 101 GLU A N 1
ATOM 792 C CA . GLU A 1 101 ? -19.041 6.879 26.524 1.00 56.69 101 GLU A CA 1
ATOM 793 C C . GLU A 1 101 ? -19.218 7.879 27.664 1.00 56.69 101 GLU A C 1
ATOM 795 O O . GLU A 1 101 ? -18.264 8.212 28.366 1.00 56.69 101 GLU A O 1
ATOM 800 N N . ASN A 1 102 ? -20.415 8.457 27.753 1.00 52.69 102 ASN A N 1
ATOM 801 C CA . ASN A 1 102 ? -20.790 9.311 28.860 1.00 52.69 102 ASN A CA 1
ATOM 802 C C . ASN A 1 102 ? -20.612 8.477 30.133 1.00 52.69 102 ASN A C 1
ATOM 804 O O . ASN A 1 102 ? -21.438 7.607 30.414 1.00 52.69 102 ASN A O 1
ATOM 808 N N . GLU A 1 103 ? -19.532 8.727 30.873 1.00 52.41 103 GLU A N 1
ATOM 809 C CA . GLU A 1 103 ? -19.403 8.309 32.261 1.00 52.41 103 GLU A CA 1
ATOM 810 C C . GLU A 1 103 ? -20.536 8.990 33.036 1.00 52.41 103 GLU A C 1
ATOM 812 O O . GLU A 1 103 ? -20.449 10.143 33.451 1.00 52.41 103 GLU A O 1
ATOM 817 N N . VAL A 1 104 ? -21.656 8.280 33.162 1.00 60.00 104 VAL A N 1
ATOM 818 C CA . VAL A 1 104 ? -22.613 8.501 34.238 1.00 60.00 104 VAL A CA 1
ATOM 819 C C . VAL A 1 104 ? -22.043 7.770 35.447 1.00 60.00 104 VAL A C 1
ATOM 821 O O . VAL A 1 104 ? -22.188 6.552 35.559 1.00 60.00 104 VAL A O 1
ATOM 824 N N . ASN A 1 105 ? -21.371 8.514 36.323 1.00 42.94 105 ASN A N 1
ATOM 825 C CA . ASN A 1 105 ? -21.300 8.219 37.754 1.00 42.94 105 ASN A CA 1
ATOM 826 C C . ASN A 1 105 ? -21.023 9.496 38.548 1.00 42.94 105 ASN A C 1
ATOM 828 O O . ASN A 1 105 ? -19.995 10.150 38.267 1.00 42.94 105 ASN A O 1
#

Sequence (105 aa):
MEDLSGGYCRHRFSSILSKKNTVIPTTEISEDKFWCIVELCSIRSDKVIKALYDYLVLKHPRSVSCNNNGVSNGYFGSCLARVEHVIQVVNELFSLCKTPENEVN

Foldseek 3Di:
DDDPPPPPVVPVVCVVPVPDPPPPPLPQCAPVNLVVLCVVLPDDDPLLSQLCCCCSHVVDPSVVSCVVSVHDPVRNVVSVVSSVSSVVVVVVVVVVVPDPPPPPD

Secondary structure (DSSP, 8-state):
-----TTHHHHHHHHHHTT-----------HHHHHHHHHHHT---HHHHHHHHHHHTS---HHHHHHHHT--HHHHHHHHHHHHHHHHHHHHHHHHH-PPP----

pLDDT: mean 77.33, std 22.0, range [33.84, 97.94]